Protein AF-A0A957DZN3-F1 (afdb_monomer_lite)

Structure (mmCIF, N/CA/C/O backbone):
data_AF-A0A957DZN3-F1
#
_entry.id   AF-A0A957DZN3-F1
#
loop_
_atom_site.group_PDB
_atom_site.id
_atom_site.type_symbol
_atom_site.label_atom_id
_atom_site.label_alt_id
_atom_site.label_comp_id
_atom_site.label_asym_id
_atom_site.label_entity_id
_atom_site.label_seq_id
_atom_site.pdbx_PDB_ins_code
_atom_site.Cartn_x
_atom_site.Cartn_y
_atom_site.Cartn_z
_atom_site.occupancy
_atom_site.B_iso_or_equiv
_atom_site.auth_seq_id
_atom_site.auth_comp_id
_atom_site.auth_asym_id
_atom_site.auth_atom_id
_atom_site.pdbx_PDB_model_num
ATOM 1 N N . MET A 1 1 ? -3.675 19.336 -2.832 1.00 43.50 1 MET A N 1
ATOM 2 C CA . MET A 1 1 ? -3.261 17.943 -3.125 1.00 43.50 1 MET A CA 1
ATOM 3 C C . MET A 1 1 ? -4.078 17.026 -2.224 1.00 43.50 1 MET A C 1
ATOM 5 O O . MET A 1 1 ? -4.185 17.342 -1.049 1.00 43.50 1 MET A O 1
ATOM 9 N N . ARG A 1 2 ? -4.734 15.985 -2.756 1.00 50.59 2 ARG A N 1
ATOM 10 C CA . ARG A 1 2 ? -5.612 15.089 -1.978 1.00 50.59 2 ARG A CA 1
ATOM 11 C C . ARG A 1 2 ? -4.872 13.792 -1.643 1.00 50.59 2 ARG A C 1
ATOM 13 O O . ARG A 1 2 ? -4.586 13.012 -2.546 1.00 50.59 2 ARG A O 1
ATOM 20 N N . THR A 1 3 ? -4.578 13.564 -0.364 1.00 62.69 3 THR A N 1
ATOM 21 C CA . THR A 1 3 ? -3.908 12.347 0.147 1.00 62.69 3 THR A CA 1
ATOM 22 C C . THR A 1 3 ? -4.927 11.310 0.642 1.00 62.69 3 THR A C 1
ATOM 24 O O . THR A 1 3 ? -4.629 10.462 1.476 1.00 62.69 3 THR A O 1
ATOM 27 N N . ASP A 1 4 ? -6.153 11.353 0.115 1.00 75.44 4 ASP A N 1
ATOM 28 C CA . ASP A 1 4 ? -7.308 10.604 0.632 1.00 75.44 4 ASP A CA 1
ATOM 29 C C . ASP A 1 4 ? -7.153 9.079 0.513 1.00 75.44 4 ASP A C 1
ATOM 31 O O . ASP A 1 4 ? -7.911 8.334 1.120 1.00 75.44 4 ASP A O 1
ATOM 35 N N . ARG A 1 5 ? -6.161 8.595 -0.244 1.00 81.81 5 ARG A N 1
ATOM 36 C CA . ARG A 1 5 ? -5.889 7.166 -0.477 1.00 81.81 5 ARG A CA 1
ATOM 37 C C . ARG A 1 5 ? -4.838 6.565 0.459 1.00 81.81 5 ARG A C 1
ATOM 39 O O . ARG A 1 5 ? -4.656 5.351 0.442 1.00 81.81 5 ARG A O 1
ATOM 46 N N . ILE A 1 6 ? -4.152 7.383 1.257 1.00 85.31 6 ILE A N 1
ATOM 47 C CA . ILE A 1 6 ? -3.101 6.930 2.176 1.00 85.31 6 ILE A CA 1
ATOM 48 C C . ILE A 1 6 ? -3.567 7.185 3.609 1.00 85.31 6 ILE A C 1
ATOM 50 O O . ILE A 1 6 ? -4.064 8.263 3.938 1.00 85.31 6 ILE A O 1
ATOM 54 N N . GLU A 1 7 ? -3.433 6.173 4.455 1.00 86.69 7 GLU A N 1
ATOM 55 C CA . GLU A 1 7 ? -3.647 6.257 5.892 1.00 86.69 7 GLU A CA 1
ATOM 56 C C . GLU A 1 7 ? -2.298 6.213 6.604 1.00 86.69 7 GLU A C 1
ATOM 58 O O . GLU A 1 7 ? -1.454 5.361 6.327 1.00 86.69 7 GLU A O 1
ATOM 63 N N . ILE A 1 8 ? -2.097 7.158 7.518 1.00 86.31 8 ILE A N 1
ATOM 64 C CA . ILE A 1 8 ? -0.944 7.202 8.411 1.00 86.31 8 ILE A CA 1
ATOM 65 C C . ILE A 1 8 ? -1.521 7.109 9.814 1.00 86.31 8 ILE A C 1
ATOM 67 O O . ILE A 1 8 ? -2.106 8.068 10.315 1.00 86.31 8 ILE A O 1
ATOM 71 N N . ASN A 1 9 ? -1.410 5.933 10.421 1.00 81.19 9 ASN A N 1
ATOM 72 C CA . ASN A 1 9 ? -1.953 5.673 11.745 1.00 81.19 9 ASN A CA 1
ATOM 73 C C . ASN A 1 9 ? -0.840 5.100 12.633 1.00 81.19 9 ASN A C 1
ATOM 75 O O . ASN A 1 9 ? -0.361 4.007 12.341 1.00 81.19 9 ASN A O 1
ATOM 79 N N . PRO A 1 10 ? -0.429 5.783 1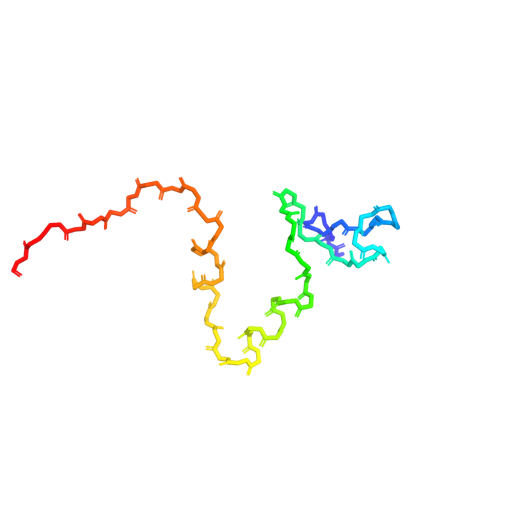3.719 1.00 81.50 10 PRO A N 1
ATOM 80 C CA . PRO A 1 10 ? 0.612 5.297 14.630 1.00 81.50 10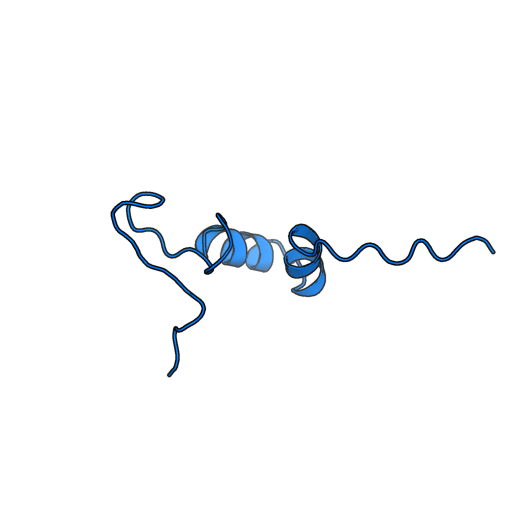 PRO A CA 1
ATOM 81 C C . PRO A 1 10 ? 0.339 3.901 15.207 1.00 81.50 10 PRO A C 1
ATOM 83 O O . PRO A 1 10 ? 1.274 3.184 15.550 1.00 81.50 10 PRO A O 1
ATOM 86 N N . GLN A 1 11 ? -0.936 3.505 15.291 1.00 81.06 11 GLN A N 1
ATOM 87 C CA . GLN A 1 11 ? -1.371 2.194 15.779 1.00 81.06 11 GLN A CA 1
ATOM 88 C C . GLN A 1 11 ? -1.269 1.089 14.712 1.00 81.06 11 GLN A C 1
ATOM 90 O O . GLN A 1 11 ? -1.357 -0.093 15.033 1.00 81.06 11 GLN A O 1
ATOM 95 N N . VAL A 1 12 ? -1.082 1.450 13.439 1.00 72.38 12 VAL A N 1
ATOM 96 C CA . VAL A 1 12 ? -1.013 0.524 12.302 1.00 72.38 12 VAL A CA 1
ATOM 97 C C . VAL A 1 12 ? 0.392 0.563 11.712 1.00 72.38 12 VAL A C 1
ATOM 99 O O . VAL A 1 12 ? 0.881 1.613 11.310 1.00 72.38 12 VAL A O 1
ATOM 102 N N . MET A 1 13 ? 1.063 -0.593 11.656 1.00 74.94 13 MET A N 1
ATOM 103 C CA . MET A 1 13 ? 2.412 -0.733 11.078 1.00 74.94 13 MET A CA 1
ATOM 104 C C . MET A 1 13 ? 3.411 0.333 11.578 1.00 74.94 13 MET A C 1
ATOM 106 O O . MET A 1 13 ? 4.218 0.842 10.803 1.00 74.94 13 MET A O 1
ATOM 110 N N . SER A 1 14 ? 3.332 0.689 12.866 1.00 82.94 14 SER A N 1
ATOM 111 C CA . SER A 1 14 ? 4.199 1.683 13.520 1.00 82.94 14 SER A CA 1
ATOM 112 C C . SER A 1 14 ? 4.122 3.093 12.915 1.00 82.94 14 SER A C 1
ATOM 114 O O . SER A 1 14 ? 5.117 3.813 12.901 1.00 82.94 14 SER A O 1
ATOM 116 N N . GLY A 1 15 ? 2.964 3.492 12.379 1.00 83.94 15 GLY A N 1
ATOM 117 C CA . GLY A 1 15 ? 2.799 4.805 11.749 1.00 83.94 15 GLY A CA 1
ATOM 118 C C . GLY A 1 15 ? 3.333 4.883 10.325 1.00 83.94 15 GLY A C 1
ATOM 119 O O . GLY A 1 15 ? 3.406 5.975 9.764 1.00 83.94 15 GLY A O 1
ATOM 120 N N . LYS A 1 16 ? 3.699 3.749 9.715 1.00 87.75 16 LYS A N 1
ATOM 121 C CA . LYS A 1 16 ? 4.075 3.729 8.302 1.00 87.75 16 LYS A CA 1
ATOM 122 C C . LYS A 1 16 ? 2.880 4.132 7.424 1.00 87.75 16 LYS A C 1
ATOM 124 O O . LYS A 1 16 ? 1.753 3.738 7.721 1.00 87.75 16 LYS A O 1
ATOM 129 N N . PRO A 1 17 ? 3.105 4.867 6.321 1.00 88.88 17 PRO A N 1
ATOM 130 C CA . PRO A 1 17 ? 2.052 5.156 5.356 1.00 88.88 17 PRO A CA 1
ATOM 131 C C . PRO A 1 17 ? 1.572 3.870 4.680 1.00 88.88 17 PRO A C 1
ATOM 133 O O 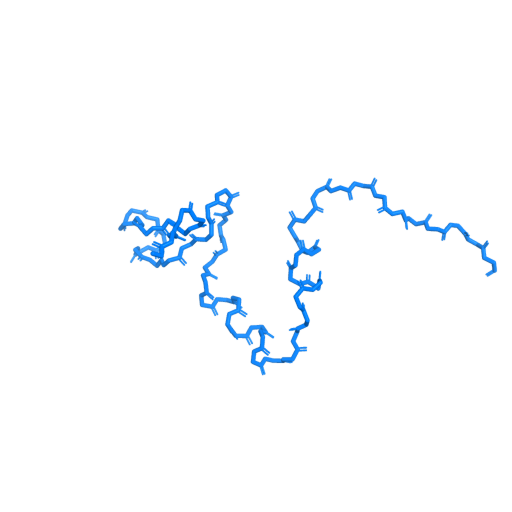. PRO A 1 17 ? 2.360 3.158 4.050 1.00 88.88 17 PRO A O 1
ATOM 136 N N . VAL A 1 18 ? 0.278 3.587 4.796 1.00 87.75 18 VAL A N 1
ATOM 137 C CA . VAL A 1 18 ? -0.383 2.399 4.242 1.00 87.75 18 VAL A CA 1
ATOM 138 C C . VAL A 1 18 ? -1.486 2.839 3.281 1.00 87.75 18 VAL A C 1
ATOM 140 O O . VAL A 1 18 ? -2.151 3.851 3.497 1.00 87.75 18 VAL A O 1
ATOM 143 N N . ILE A 1 19 ? -1.685 2.103 2.188 1.00 87.06 19 ILE A N 1
ATOM 144 C CA . ILE A 1 19 ? -2.773 2.381 1.240 1.00 87.06 19 ILE A CA 1
ATOM 145 C C . ILE A 1 19 ? -4.106 2.001 1.898 1.00 87.06 19 ILE A C 1
ATOM 147 O O . ILE A 1 19 ? -4.278 0.861 2.339 1.00 87.06 19 ILE A O 1
ATOM 151 N N . ARG A 1 20 ? -5.063 2.936 1.949 1.00 84.06 20 ARG A N 1
ATOM 152 C CA . ARG A 1 20 ? -6.383 2.716 2.567 1.00 84.06 20 ARG A CA 1
ATOM 153 C C . ARG A 1 20 ? -7.083 1.494 1.982 1.00 84.06 20 ARG A C 1
ATOM 155 O O . ARG A 1 20 ? -7.064 1.276 0.775 1.00 84.06 20 ARG A O 1
ATOM 162 N N . GLY A 1 21 ? -7.726 0.717 2.852 1.00 80.06 21 G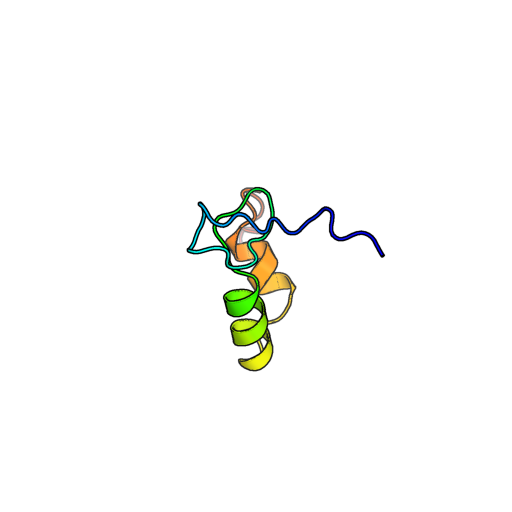LY A N 1
ATOM 163 C CA . GLY A 1 21 ? -8.404 -0.525 2.464 1.00 80.06 21 GLY A CA 1
ATOM 164 C C . GLY A 1 21 ? -7.456 -1.699 2.208 1.00 80.06 21 GLY A C 1
ATOM 165 O O . GLY A 1 21 ? -7.910 -2.781 1.848 1.00 80.06 21 GLY A O 1
ATOM 166 N N . THR A 1 22 ? -6.152 -1.517 2.425 1.00 80.50 22 THR A N 1
ATOM 167 C CA . THR A 1 22 ? -5.144 -2.572 2.301 1.00 80.50 22 THR A CA 1
ATOM 168 C C . THR A 1 22 ? -4.253 -2.605 3.542 1.00 80.50 22 THR A C 1
ATOM 170 O O . THR A 1 22 ? -4.275 -1.698 4.371 1.00 80.50 22 THR A O 1
ATOM 173 N N . ARG A 1 23 ? -3.426 -3.646 3.658 1.00 82.38 23 ARG A N 1
ATOM 174 C CA . ARG A 1 23 ? -2.303 -3.692 4.610 1.00 82.38 23 ARG A CA 1
ATOM 175 C C . ARG A 1 23 ? -0.962 -3.571 3.879 1.00 82.38 23 ARG A C 1
ATOM 177 O O . ARG A 1 23 ? -0.001 -4.248 4.228 1.00 82.38 23 ARG A O 1
ATOM 184 N N . ILE A 1 24 ? -0.924 -2.757 2.821 1.00 83.75 24 ILE A N 1
ATOM 185 C CA . ILE A 1 24 ? 0.242 -2.575 1.951 1.00 83.75 24 ILE A CA 1
ATOM 186 C C . ILE A 1 24 ? 0.909 -1.225 2.265 1.00 83.75 24 ILE A C 1
ATOM 188 O O . ILE A 1 24 ? 0.306 -0.175 2.013 1.00 83.75 24 ILE A O 1
ATOM 192 N N . PRO A 1 25 ? 2.151 -1.219 2.786 1.00 87.88 25 PRO A N 1
ATOM 193 C CA . PRO A 1 25 ? 2.928 0.003 2.962 1.00 87.88 25 PRO A CA 1
ATOM 194 C C . PRO A 1 25 ? 3.291 0.643 1.624 1.00 87.88 25 PRO A C 1
ATOM 196 O O . PRO A 1 25 ? 3.677 -0.051 0.682 1.00 87.88 25 PRO A O 1
ATOM 199 N N . VAL A 1 26 ? 3.295 1.974 1.570 1.00 87.50 26 VAL A N 1
ATOM 200 C CA . VAL A 1 26 ? 3.762 2.733 0.395 1.00 87.50 26 VAL A CA 1
ATOM 201 C C . VAL A 1 26 ? 5.229 2.416 0.073 1.00 87.50 26 VAL A C 1
ATOM 203 O O . VAL A 1 26 ? 5.616 2.345 -1.087 1.00 87.50 26 VAL A O 1
ATOM 206 N N . GLU A 1 27 ? 6.044 2.138 1.089 1.00 89.00 27 GLU A N 1
ATOM 207 C CA . GLU A 1 27 ? 7.444 1.726 0.922 1.00 89.00 27 GLU A CA 1
ATOM 208 C C . GLU A 1 27 ? 7.589 0.462 0.053 1.00 89.00 27 GLU A C 1
ATOM 210 O O . GLU A 1 27 ? 8.468 0.391 -0.805 1.00 89.00 27 GLU A O 1
ATOM 215 N N . LEU A 1 28 ? 6.698 -0.524 0.225 1.00 86.62 28 LEU A N 1
ATOM 216 C CA . LEU A 1 28 ? 6.721 -1.759 -0.563 1.00 86.62 28 LEU A CA 1
ATOM 217 C C . LEU A 1 28 ? 6.439 -1.479 -2.043 1.00 86.62 28 LEU A C 1
ATOM 219 O O . LEU A 1 28 ? 7.041 -2.100 -2.917 1.00 86.62 28 LEU A O 1
ATOM 223 N N . LEU A 1 29 ? 5.546 -0.526 -2.313 1.00 84.88 29 LEU A N 1
ATOM 224 C CA . LEU A 1 29 ? 5.221 -0.091 -3.663 1.00 84.88 29 LEU A CA 1
ATOM 225 C C . LEU A 1 29 ? 6.436 0.546 -4.343 1.00 84.88 29 LEU A C 1
ATOM 227 O O . LEU A 1 29 ? 6.798 0.147 -5.445 1.00 84.88 29 LEU A O 1
ATOM 231 N N . VAL A 1 30 ? 7.097 1.483 -3.658 1.00 86.44 30 VAL A N 1
ATOM 232 C CA . VAL A 1 30 ? 8.292 2.164 -4.177 1.00 86.44 30 VAL A CA 1
ATOM 233 C C . VAL A 1 30 ? 9.405 1.163 -4.476 1.00 86.44 30 VAL A C 1
ATOM 235 O O . VAL A 1 30 ? 9.998 1.222 -5.546 1.00 86.44 30 VAL A O 1
ATOM 238 N N . ARG A 1 31 ? 9.646 0.191 -3.587 1.00 87.94 31 ARG A N 1
ATOM 239 C CA . ARG A 1 31 ? 10.646 -0.864 -3.821 1.00 87.94 31 ARG A CA 1
ATOM 240 C C . ARG A 1 31 ? 10.343 -1.688 -5.069 1.00 87.94 31 ARG A C 1
ATOM 242 O O . ARG A 1 31 ? 11.228 -1.872 -5.894 1.00 87.94 31 ARG A O 1
ATOM 249 N N . LYS A 1 32 ? 9.094 -2.127 -5.240 1.00 84.75 32 LYS A N 1
ATOM 250 C CA . LYS A 1 32 ? 8.681 -2.894 -6.425 1.00 84.75 32 LYS A CA 1
ATOM 251 C C . LYS A 1 32 ? 8.823 -2.090 -7.714 1.00 84.75 32 LYS A C 1
ATOM 253 O O . LYS A 1 32 ? 9.273 -2.635 -8.714 1.00 84.75 32 LYS A O 1
ATOM 258 N N . LEU A 1 33 ? 8.479 -0.803 -7.687 1.00 83.62 33 LEU A N 1
ATOM 259 C CA . LEU A 1 33 ? 8.692 0.089 -8.829 1.00 83.62 33 LEU A CA 1
ATOM 260 C C . LEU A 1 33 ? 10.187 0.225 -9.156 1.00 83.62 33 LEU A C 1
ATOM 262 O O . LEU A 1 33 ? 10.561 0.132 -10.321 1.00 83.62 33 LEU A O 1
ATOM 266 N N . SER A 1 34 ? 11.047 0.365 -8.142 1.00 85.06 34 SER A N 1
ATOM 267 C CA . SER A 1 34 ? 12.506 0.391 -8.324 1.00 85.06 34 SER A CA 1
ATOM 268 C C . SER A 1 34 ? 13.069 -0.927 -8.868 1.00 85.06 34 SER A C 1
ATOM 270 O O . SER A 1 34 ? 14.062 -0.916 -9.587 1.00 85.06 34 SER A O 1
ATOM 272 N N . GLU A 1 35 ? 12.432 -2.059 -8.561 1.00 88.06 35 GLU A N 1
ATOM 273 C CA . GLU A 1 35 ? 12.752 -3.385 -9.112 1.00 88.06 35 GLU A CA 1
ATOM 274 C C . GLU A 1 35 ? 12.223 -3.582 -10.551 1.00 88.06 35 GLU A C 1
ATOM 276 O O . GLU A 1 35 ? 12.416 -4.643 -11.141 1.00 88.06 35 GLU A O 1
ATOM 281 N N . GLY A 1 36 ? 11.566 -2.573 -11.13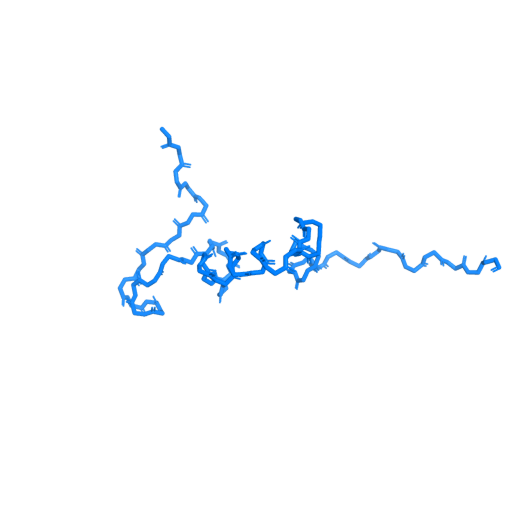8 1.00 84.12 36 GLY A N 1
ATOM 282 C CA . GLY A 1 36 ? 11.037 -2.615 -12.503 1.00 84.12 36 GLY A CA 1
ATOM 283 C C . GLY A 1 36 ? 9.627 -3.200 -12.619 1.00 84.12 36 GLY A C 1
ATOM 284 O O . GLY A 1 36 ? 9.176 -3.495 -13.727 1.00 84.12 36 GLY A O 1
ATOM 285 N N . ALA A 1 37 ? 8.906 -3.373 -11.507 1.00 80.88 37 ALA A N 1
ATOM 286 C CA . ALA A 1 37 ? 7.513 -3.797 -11.559 1.00 80.88 37 ALA A CA 1
ATOM 287 C C . ALA A 1 37 ? 6.646 -2.707 -12.201 1.00 80.88 37 ALA A C 1
ATOM 289 O O . ALA A 1 37 ? 6.717 -1.534 -11.839 1.00 80.88 37 ALA A O 1
ATOM 290 N N . THR A 1 38 ? 5.779 -3.102 -13.129 1.00 76.88 38 THR A N 1
ATOM 291 C CA . THR A 1 38 ? 4.792 -2.201 -13.724 1.00 76.88 38 THR A CA 1
ATOM 292 C C . THR A 1 38 ? 3.575 -2.048 -12.816 1.00 76.88 38 THR A C 1
ATOM 294 O O . THR A 1 38 ? 3.200 -2.961 -12.076 1.00 76.88 38 THR A O 1
ATOM 297 N N . GLU A 1 39 ? 2.918 -0.890 -12.904 1.00 72.19 39 GLU A N 1
ATOM 298 C CA . GLU A 1 39 ? 1.709 -0.560 -12.136 1.00 72.19 39 GLU A CA 1
ATOM 299 C C . GLU A 1 39 ? 0.629 -1.655 -12.239 1.00 72.19 39 GLU A C 1
ATOM 301 O O . GLU A 1 39 ? -0.007 -2.009 -11.249 1.00 72.19 39 GLU A O 1
ATOM 306 N N . VAL A 1 40 ? 0.490 -2.269 -13.418 1.00 69.69 40 VAL A N 1
ATOM 307 C CA . VAL A 1 40 ? -0.453 -3.365 -13.692 1.00 69.69 40 VAL A CA 1
ATOM 308 C C . VAL A 1 40 ? -0.225 -4.566 -12.773 1.00 69.69 40 VAL A C 1
ATOM 310 O O . VAL A 1 40 ? -1.180 -5.112 -12.223 1.00 69.69 40 VAL A O 1
ATOM 313 N N . VAL A 1 41 ? 1.031 -4.974 -12.571 1.00 66.81 41 VAL A N 1
ATOM 314 C CA . VAL A 1 41 ? 1.374 -6.118 -11.712 1.00 66.81 41 VAL A CA 1
ATOM 315 C C . VAL A 1 41 ? 1.029 -5.806 -10.261 1.00 66.81 41 VAL A C 1
ATOM 317 O O . VAL A 1 41 ? 0.436 -6.629 -9.571 1.00 66.81 41 VAL A O 1
ATOM 320 N N . ILE A 1 42 ? 1.347 -4.595 -9.810 1.00 67.88 42 ILE A N 1
ATOM 321 C CA . ILE A 1 42 ? 1.060 -4.134 -8.451 1.00 67.88 42 ILE A CA 1
ATOM 322 C C . ILE A 1 42 ? -0.450 -4.118 -8.183 1.00 67.88 42 ILE A C 1
ATOM 324 O O . ILE A 1 42 ? -0.886 -4.590 -7.134 1.00 67.88 42 ILE A O 1
ATOM 328 N N . LEU A 1 43 ? -1.247 -3.596 -9.117 1.00 68.12 43 LEU A N 1
ATOM 329 C CA . LEU A 1 43 ? -2.702 -3.516 -8.975 1.00 68.12 43 LEU A CA 1
ATOM 330 C C . LEU A 1 43 ? -3.363 -4.899 -9.023 1.00 68.12 43 LEU A C 1
ATOM 332 O O . LEU A 1 43 ? -4.314 -5.144 -8.286 1.00 68.12 43 LEU A O 1
ATOM 336 N N . THR A 1 44 ? -2.826 -5.820 -9.828 1.00 63.12 44 THR A N 1
ATOM 337 C CA . THR A 1 44 ? -3.362 -7.184 -9.978 1.00 63.12 44 THR A CA 1
ATOM 338 C C . THR A 1 44 ? -3.146 -8.037 -8.724 1.00 63.12 44 THR A C 1
ATOM 340 O O . THR A 1 44 ? -3.961 -8.905 -8.429 1.00 63.12 44 THR A O 1
ATOM 343 N N . LEU A 1 45 ? -2.100 -7.772 -7.930 1.00 60.78 45 LEU A N 1
ATOM 344 C CA . LEU A 1 45 ? -1.853 -8.490 -6.668 1.00 60.78 45 LEU A CA 1
ATOM 345 C C . LEU A 1 45 ? -2.966 -8.302 -5.625 1.00 60.78 45 LEU A C 1
ATOM 347 O O . LEU A 1 45 ? -3.079 -9.117 -4.713 1.00 60.78 45 LEU A O 1
ATOM 351 N N . ASN A 1 46 ? -3.760 -7.236 -5.737 1.00 56.38 46 ASN A N 1
ATOM 352 C CA . ASN A 1 46 ? -4.811 -6.891 -4.780 1.00 56.38 46 ASN A CA 1
ATOM 353 C C . ASN A 1 46 ? -6.201 -6.779 -5.436 1.00 56.38 46 ASN A C 1
ATOM 355 O O . ASN A 1 46 ? -7.148 -6.322 -4.796 1.00 56.38 46 ASN A O 1
ATOM 359 N N . ASP A 1 47 ? -6.329 -7.161 -6.711 1.00 54.84 47 ASP A N 1
ATOM 360 C CA . ASP A 1 47 ? -7.597 -7.141 -7.434 1.00 54.84 47 ASP A CA 1
ATOM 361 C C . ASP A 1 47 ? -8.339 -8.467 -7.229 1.00 54.84 47 ASP A C 1
ATOM 363 O O . ASP A 1 47 ? -7.969 -9.504 -7.773 1.00 54.84 47 ASP A O 1
ATOM 367 N N . SER A 1 48 ? -9.412 -8.435 -6.439 1.00 52.25 48 SER A N 1
ATOM 368 C CA . SER A 1 48 ? -10.300 -9.585 -6.226 1.00 52.25 48 SER A CA 1
ATOM 369 C C . SER A 1 48 ? -11.275 -9.828 -7.389 1.00 52.25 48 SER A C 1
ATOM 371 O O . SER A 1 48 ? -12.240 -10.571 -7.211 1.00 52.25 48 SER A O 1
ATOM 373 N N . ARG A 1 49 ? -11.098 -9.212 -8.568 1.00 51.75 49 ARG A N 1
ATOM 374 C CA . ARG A 1 49 ? -11.951 -9.490 -9.738 1.00 51.75 49 ARG A CA 1
ATOM 375 C C . ARG A 1 49 ? -11.603 -10.856 -10.353 1.00 51.75 49 ARG A C 1
ATOM 377 O O . ARG A 1 49 ? -10.501 -11.021 -10.874 1.00 51.75 49 ARG A O 1
ATOM 384 N N . PRO A 1 50 ? -12.529 -11.837 -10.379 1.00 52.44 50 PRO A N 1
ATOM 385 C CA . PRO A 1 50 ? -12.319 -13.058 -11.134 1.00 52.44 50 PRO A CA 1
ATOM 386 C C . PRO A 1 50 ? -12.704 -12.799 -12.596 1.00 52.44 50 PRO A C 1
ATOM 388 O O . PRO A 1 50 ? -13.878 -12.683 -12.934 1.00 52.44 50 PRO A O 1
ATOM 391 N N . GLY A 1 51 ? -11.721 -12.715 -13.485 1.00 48.19 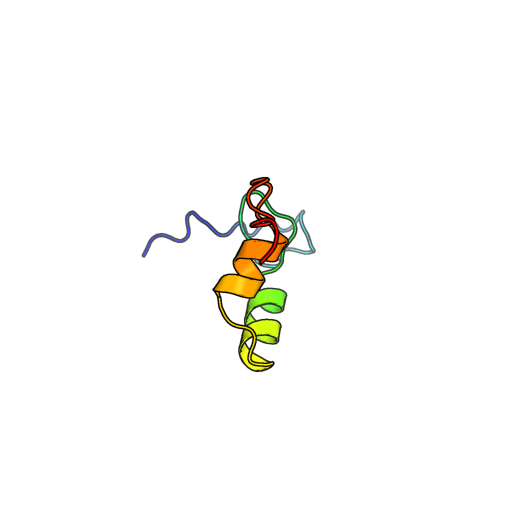51 GLY A N 1
ATOM 392 C CA . GLY A 1 51 ? -11.970 -12.686 -14.928 1.00 48.19 51 GLY A CA 1
ATOM 393 C C . GLY A 1 51 ? -10.742 -12.182 -15.675 1.00 48.19 51 GLY A C 1
ATOM 394 O O . GLY A 1 51 ? -10.301 -11.074 -15.429 1.00 48.19 51 GLY A O 1
ATOM 395 N N . THR A 1 52 ? -10.106 -12.921 -16.575 1.00 49.19 52 THR A N 1
ATOM 396 C CA . THR A 1 52 ? -10.571 -14.052 -17.380 1.00 49.19 52 THR A CA 1
ATOM 397 C C . THR A 1 52 ? -9.371 -14.934 -17.725 1.00 49.19 52 THR A C 1
ATOM 399 O O . THR A 1 52 ? -8.459 -14.478 -18.412 1.00 49.19 52 THR A O 1
ATOM 402 N N . LYS A 1 53 ? -9.389 -16.222 -17.349 1.00 53.88 53 LYS A N 1
ATOM 403 C CA . LYS A 1 53 ? -8.708 -17.233 -18.171 1.00 53.88 53 LYS A CA 1
ATOM 404 C C . LYS A 1 53 ? -9.436 -17.237 -19.516 1.00 53.88 53 LYS A C 1
ATOM 406 O O . LYS A 1 53 ? -10.488 -17.863 -19.645 1.00 53.88 53 LYS A O 1
ATOM 411 N N . ALA A 1 54 ? -8.920 -16.486 -20.485 1.00 51.94 54 ALA A N 1
ATOM 412 C CA . ALA A 1 54 ? -9.281 -16.693 -21.875 1.00 51.94 54 ALA A CA 1
ATOM 413 C C . ALA A 1 54 ? -8.841 -18.121 -22.221 1.00 51.94 54 ALA A C 1
ATOM 415 O O . ALA A 1 54 ? -7.664 -18.472 -22.156 1.00 51.94 54 ALA A O 1
ATOM 416 N N . ARG A 1 55 ? -9.846 -18.971 -22.421 1.00 49.69 55 ARG A N 1
ATOM 417 C CA . ARG A 1 55 ? -9.713 -20.353 -22.862 1.00 49.69 55 ARG A CA 1
ATOM 418 C C . ARG A 1 55 ? -8.999 -20.386 -24.213 1.00 49.69 55 ARG A C 1
ATOM 420 O O . ARG A 1 55 ? -9.298 -19.551 -25.055 1.00 49.69 55 ARG A O 1
ATOM 427 N N . GLY A 1 56 ? -8.122 -21.379 -24.348 1.00 50.59 56 GLY A N 1
ATOM 428 C CA . GLY A 1 56 ? -7.703 -22.076 -25.566 1.00 50.59 56 GLY A CA 1
ATOM 429 C C . GLY A 1 56 ? -7.734 -21.331 -26.900 1.00 50.59 56 GLY A C 1
ATOM 430 O O . GLY A 1 56 ? -8.804 -21.060 -27.440 1.00 50.59 56 GLY A O 1
ATOM 431 N N . ALA A 1 57 ? -6.548 -21.187 -27.479 1.00 41.34 57 ALA A N 1
ATOM 432 C CA . ALA A 1 57 ? -6.295 -21.546 -28.868 1.00 41.34 57 ALA A CA 1
ATOM 433 C C . ALA A 1 57 ? -5.041 -22.429 -28.887 1.00 41.34 57 ALA A C 1
ATOM 435 O O . ALA A 1 57 ? -4.114 -22.109 -28.104 1.00 41.34 57 ALA A O 1
#

pLDDT: mean 73.11, std 14.73, range [41.34, 89.0]

Foldseek 3Di:
DDPPQWDQDCVQPNRAIDGPPDNHGPVVVVVCVVVVDDPVVVVVVPDPDDDDPPDDD

Sequence (57 aa):
MRTDRIEINPQVMSGKPVIRGTRIPVELLVRKLSEGATEVVILTLNDSRPGTKARGA

Radius of gyration: 14.79 Å; chains: 1; bounding box: 25×40×45 Å

Secondary structure (DSSP, 8-state):
---TTEEE-TTSGGG-EEETTS--BHHHHHHHHHTT--HHHHHHTT-----------